Protein AF-A0A517KH25-F1 (afdb_monomer)

Solvent-accessible surface area (backbone atoms only — not comparable to full-atom values): 4254 Å² total; per-residue (Å²): 134,89,77,64,58,40,40,30,66,56,46,7,63,57,67,72,46,54,50,68,57,25,45,48,51,36,52,54,54,32,49,52,36,42,76,73,72,44,89,58,55,90,74,35,38,47,43,69,57,49,41,71,76,39,74,92,46,74,71,46,71,68,56,55,50,55,57,53,53,66,72,78,107

pLDDT: mean 92.58, std 8.63, range [57.5, 98.44]

Structure (mmCIF, N/CA/C/O backbone):
data_AF-A0A517KH25-F1
#
_entry.id   AF-A0A517KH25-F1
#
loop_
_atom_site.group_PDB
_atom_site.id
_atom_site.type_symbol
_atom_site.label_atom_id
_atom_site.label_alt_id
_atom_site.label_comp_id
_atom_site.label_asym_id
_atom_site.label_entity_id
_atom_site.label_seq_id
_atom_site.pdbx_PDB_ins_code
_atom_site.Cartn_x
_atom_site.Cartn_y
_atom_site.Cartn_z
_atom_site.occupancy
_atom_site.B_iso_or_equiv
_atom_site.auth_seq_id
_atom_site.auth_comp_id
_atom_site.auth_asym_id
_atom_site.auth_atom_id
_atom_site.pdbx_PDB_model_num
ATOM 1 N N . MET A 1 1 ? 17.117 -6.644 -0.399 1.00 67.94 1 MET A N 1
ATOM 2 C CA . MET A 1 1 ? 16.006 -7.616 -0.513 1.00 67.94 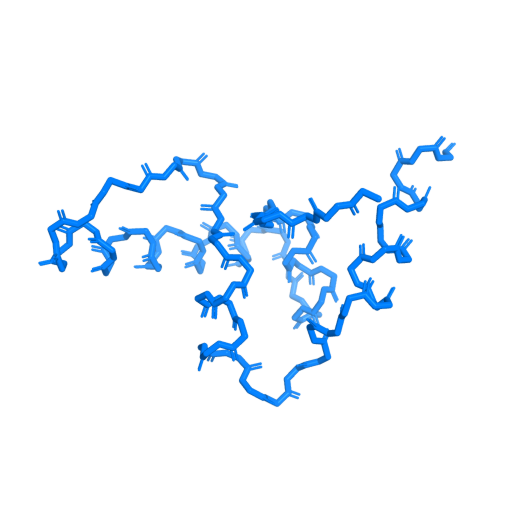1 MET A CA 1
ATOM 3 C C . MET A 1 1 ? 14.850 -6.894 -1.179 1.00 67.94 1 MET A C 1
ATOM 5 O O . MET A 1 1 ? 14.551 -5.792 -0.748 1.00 67.94 1 MET A O 1
ATOM 9 N N . ILE A 1 2 ? 14.259 -7.448 -2.237 1.00 79.12 2 ILE A N 1
ATOM 10 C CA . ILE A 1 2 ? 13.125 -6.809 -2.922 1.00 79.12 2 ILE A CA 1
ATOM 11 C C . ILE A 1 2 ? 11.846 -7.179 -2.167 1.00 79.12 2 ILE A C 1
ATOM 13 O O . ILE A 1 2 ? 11.594 -8.362 -1.927 1.00 79.12 2 ILE A O 1
ATOM 17 N N . LYS A 1 3 ? 11.048 -6.183 -1.771 1.00 86.75 3 LYS A N 1
ATOM 18 C CA . LYS A 1 3 ? 9.747 -6.411 -1.136 1.00 86.75 3 LYS A CA 1
ATOM 19 C C . LYS A 1 3 ? 8.663 -6.443 -2.207 1.00 86.75 3 LYS A C 1
ATOM 21 O O . LYS A 1 3 ? 8.416 -5.445 -2.866 1.00 86.75 3 LYS A O 1
ATOM 26 N N . ASN A 1 4 ? 8.002 -7.588 -2.360 1.00 93.06 4 ASN A N 1
ATOM 27 C CA . ASN A 1 4 ? 6.977 -7.781 -3.394 1.00 93.06 4 ASN A CA 1
ATOM 28 C C . ASN A 1 4 ? 5.553 -7.462 -2.918 1.00 93.06 4 ASN A C 1
ATOM 30 O O . ASN A 1 4 ? 4.652 -7.293 -3.735 1.00 93.06 4 ASN A O 1
ATOM 34 N N . SER A 1 5 ? 5.325 -7.379 -1.606 1.00 95.06 5 SER A N 1
ATOM 35 C CA . SER A 1 5 ? 3.994 -7.149 -1.038 1.00 95.06 5 SER A CA 1
ATOM 36 C C . SER A 1 5 ? 4.038 -6.291 0.220 1.00 95.06 5 SER A C 1
ATOM 38 O O . SER A 1 5 ? 4.960 -6.446 1.023 1.00 95.06 5 SER A O 1
ATOM 40 N N . LEU A 1 6 ? 3.001 -5.480 0.422 1.00 95.38 6 LEU A N 1
ATOM 41 C CA . LEU A 1 6 ? 2.811 -4.632 1.595 1.00 95.38 6 LEU A CA 1
ATOM 42 C C . LEU A 1 6 ? 1.750 -5.203 2.534 1.00 95.38 6 LEU A C 1
ATOM 44 O O . LEU A 1 6 ? 0.718 -5.697 2.083 1.00 95.38 6 LEU A O 1
ATOM 48 N N . GLN A 1 7 ? 1.982 -5.094 3.837 1.00 96.06 7 GLN A N 1
ATOM 49 C CA . GLN A 1 7 ? 1.007 -5.364 4.893 1.00 96.06 7 GLN A CA 1
ATOM 50 C C . GLN A 1 7 ? 0.247 -4.091 5.289 1.00 96.06 7 GLN A C 1
ATOM 52 O O . GLN A 1 7 ? 0.679 -2.972 5.018 1.00 96.06 7 GLN A O 1
ATOM 57 N N . ALA A 1 8 ? -0.855 -4.250 6.030 1.00 96.44 8 ALA A N 1
ATOM 58 C CA . ALA A 1 8 ? -1.689 -3.128 6.476 1.00 96.44 8 ALA A CA 1
ATOM 59 C C . ALA A 1 8 ? -0.921 -2.046 7.254 1.00 96.44 8 ALA A C 1
ATOM 61 O O . ALA A 1 8 ? -1.264 -0.876 7.152 1.00 96.44 8 ALA A O 1
ATOM 62 N N . LYS A 1 9 ? 0.106 -2.415 8.028 1.00 94.19 9 LYS A N 1
ATOM 63 C CA . LYS A 1 9 ? 0.921 -1.442 8.773 1.00 94.19 9 LYS A CA 1
ATOM 64 C C . LYS A 1 9 ? 1.784 -0.570 7.853 1.00 94.19 9 LYS A C 1
ATOM 66 O O . LYS A 1 9 ? 1.828 0.634 8.040 1.00 94.19 9 LYS A O 1
ATOM 71 N N . GLU A 1 10 ? 2.400 -1.165 6.836 1.00 94.50 10 GLU A N 1
ATOM 72 C CA . GLU A 1 10 ? 3.276 -0.460 5.891 1.00 94.50 10 GLU A CA 1
ATOM 73 C C . GLU A 1 10 ? 2.447 0.446 4.993 1.00 94.50 10 GLU A C 1
ATOM 75 O O . GLU A 1 10 ? 2.749 1.622 4.827 1.00 94.50 10 GLU A O 1
ATOM 80 N N . LEU A 1 11 ? 1.339 -0.094 4.479 1.00 95.38 11 LEU A N 1
ATOM 81 C CA . LEU A 1 11 ? 0.411 0.669 3.663 1.00 95.38 11 LEU A CA 1
ATOM 82 C C . LEU A 1 11 ? -0.210 1.828 4.457 1.00 95.38 11 LEU A C 1
ATOM 84 O O . LEU A 1 11 ? -0.421 2.897 3.900 1.00 95.38 11 LEU A O 1
ATOM 88 N N . ALA A 1 12 ? -0.462 1.649 5.758 1.00 95.75 12 ALA A N 1
ATOM 89 C CA . ALA A 1 12 ? -0.951 2.719 6.624 1.00 95.75 12 ALA A CA 1
ATOM 90 C C . ALA A 1 12 ? 0.039 3.884 6.739 1.00 95.75 12 ALA A C 1
ATOM 92 O O . ALA A 1 12 ? -0.380 5.032 6.622 1.00 95.75 12 ALA A O 1
ATOM 93 N N . VAL A 1 13 ? 1.335 3.601 6.917 1.00 93.50 13 VAL A N 1
ATOM 94 C CA . VAL A 1 13 ? 2.365 4.651 6.986 1.00 93.50 13 VAL A CA 1
ATOM 95 C C . VAL A 1 13 ? 2.534 5.342 5.636 1.00 93.50 13 VAL A C 1
ATOM 97 O O . VAL A 1 13 ? 2.539 6.568 5.572 1.00 93.50 13 VAL A O 1
ATOM 100 N N . ILE A 1 14 ? 2.624 4.569 4.551 1.00 93.06 14 ILE A N 1
ATOM 101 C CA . ILE A 1 14 ? 2.813 5.102 3.196 1.00 93.06 14 ILE A CA 1
ATOM 102 C C . ILE A 1 14 ? 1.637 5.995 2.783 1.00 93.06 14 ILE A C 1
ATOM 104 O O . ILE A 1 14 ? 1.842 7.088 2.263 1.00 93.06 14 ILE A O 1
ATOM 108 N N . LEU A 1 15 ? 0.404 5.558 3.049 1.00 95.38 15 LEU A N 1
ATOM 109 C CA . LEU A 1 15 ? -0.802 6.316 2.709 1.00 95.38 15 LEU A CA 1
ATOM 110 C C . LEU A 1 15 ? -1.198 7.347 3.776 1.00 95.38 15 LEU A C 1
ATOM 112 O O . LEU A 1 15 ? -2.177 8.060 3.588 1.00 95.38 15 LEU A O 1
ATOM 116 N N . SER A 1 16 ? -0.472 7.426 4.896 1.00 95.25 16 SER A N 1
ATOM 117 C CA . SER A 1 16 ? -0.801 8.300 6.033 1.00 95.25 16 SER A CA 1
ATOM 118 C C . SER A 1 16 ? -2.242 8.124 6.543 1.00 95.25 16 SER A C 1
ATOM 120 O O . SER A 1 16 ? -2.959 9.087 6.811 1.00 95.25 16 SER A O 1
ATOM 122 N N . VAL A 1 17 ? -2.681 6.870 6.689 1.00 97.19 17 VAL A N 1
ATOM 123 C CA . VAL A 1 17 ? -4.021 6.502 7.181 1.00 97.19 17 VAL A CA 1
ATOM 124 C C . VAL A 1 17 ? -3.942 5.583 8.397 1.00 97.19 17 VAL A C 1
ATOM 126 O O . VAL A 1 17 ? -2.898 5.029 8.728 1.00 97.19 17 VAL A O 1
ATOM 129 N N . SER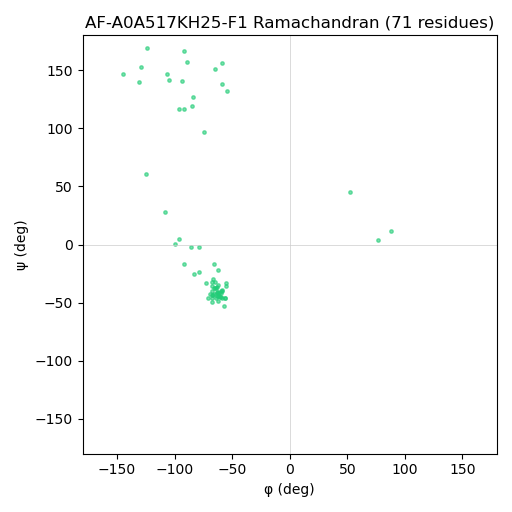 A 1 18 ? -5.075 5.357 9.065 1.00 98.12 18 SER A N 1
ATOM 130 C CA . SER A 1 18 ? -5.131 4.368 10.143 1.00 98.12 18 SER A CA 1
ATOM 131 C C . SER A 1 18 ? -4.885 2.944 9.624 1.00 98.12 18 SER A C 1
ATOM 133 O O . SER A 1 18 ? -5.279 2.583 8.511 1.00 98.12 18 SER A O 1
ATOM 135 N N . LYS A 1 19 ? -4.323 2.073 10.475 1.00 97.25 19 LYS A N 1
ATOM 136 C CA . LYS A 1 19 ? -4.141 0.639 10.170 1.00 97.25 19 LYS A CA 1
ATOM 137 C C . LYS A 1 19 ? -5.453 -0.050 9.776 1.00 97.25 19 LYS A C 1
ATOM 139 O O . LYS A 1 19 ? -5.454 -0.921 8.909 1.00 97.25 19 LYS A O 1
ATOM 144 N N . SER A 1 20 ? -6.570 0.353 10.389 1.00 97.94 20 SER A N 1
ATOM 145 C CA . SER A 1 20 ? -7.902 -0.160 10.040 1.00 97.94 20 SER A CA 1
ATOM 146 C C . SER A 1 20 ? -8.284 0.213 8.605 1.00 97.94 20 SER A C 1
ATOM 148 O O . SER A 1 20 ? -8.689 -0.660 7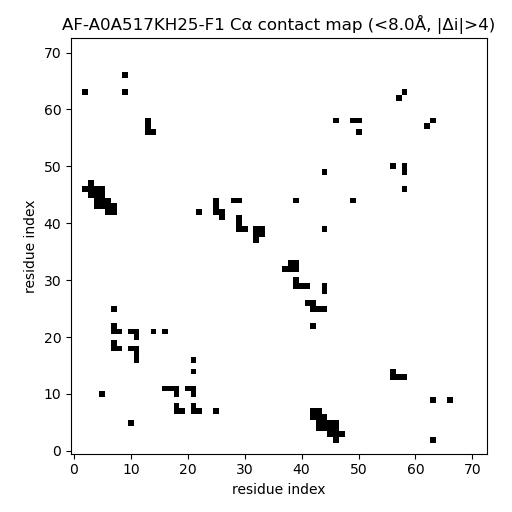.833 1.00 97.94 20 SER A O 1
ATOM 150 N N . LYS A 1 21 ? -8.068 1.477 8.211 1.00 98.38 21 LYS A N 1
ATOM 151 C CA . LYS A 1 21 ? -8.348 1.948 6.851 1.00 98.38 21 LYS A CA 1
ATOM 152 C C . LYS A 1 21 ? -7.443 1.276 5.818 1.00 98.38 21 LYS A C 1
ATOM 154 O O . LYS A 1 21 ? -7.944 0.805 4.803 1.00 98.38 21 LYS A O 1
ATOM 159 N N . ALA A 1 22 ? -6.151 1.124 6.103 1.00 98.19 22 ALA A N 1
ATOM 160 C CA . ALA A 1 22 ? -5.246 0.357 5.243 1.00 98.19 22 ALA A CA 1
ATOM 161 C C . ALA A 1 22 ? -5.692 -1.110 5.091 1.00 98.19 22 ALA A C 1
ATOM 163 O O . ALA A 1 22 ? -5.671 -1.662 3.994 1.00 98.19 22 ALA A O 1
ATOM 164 N N . GLY A 1 23 ? -6.171 -1.739 6.169 1.00 98.19 23 GLY A N 1
ATOM 165 C CA . GLY A 1 23 ? -6.743 -3.086 6.115 1.00 98.19 23 GLY A CA 1
ATOM 166 C C . GLY A 1 23 ? -8.056 -3.179 5.324 1.00 98.19 23 GLY A C 1
ATOM 167 O O . GLY A 1 23 ? -8.348 -4.229 4.755 1.00 98.19 23 GLY A O 1
ATOM 168 N N . GLN A 1 24 ? -8.872 -2.120 5.281 1.00 98.44 24 GLN A N 1
ATOM 169 C CA . GLN A 1 24 ? -10.027 -2.036 4.373 1.00 98.44 24 GLN A CA 1
ATOM 170 C C . GLN A 1 24 ? -9.570 -1.957 2.913 1.00 98.44 24 GLN A C 1
ATOM 172 O O . GLN A 1 24 ? -9.994 -2.788 2.118 1.00 98.44 24 GLN A O 1
ATOM 177 N N . ILE A 1 25 ? -8.625 -1.067 2.605 1.00 98.31 25 ILE A N 1
ATOM 178 C CA . ILE A 1 25 ? -8.057 -0.905 1.257 1.00 98.31 25 ILE A CA 1
ATOM 179 C C . ILE A 1 25 ? -7.470 -2.225 0.737 1.00 98.31 25 ILE A C 1
ATOM 181 O O . ILE A 1 25 ? -7.762 -2.630 -0.381 1.00 98.31 25 ILE A O 1
ATOM 185 N N . ILE A 1 26 ? -6.687 -2.946 1.550 1.00 98.25 26 ILE A N 1
ATOM 186 C CA . ILE A 1 26 ? -6.127 -4.249 1.143 1.00 98.25 26 ILE A CA 1
ATOM 187 C C . ILE A 1 26 ? -7.234 -5.248 0.791 1.00 98.25 26 ILE A C 1
ATOM 189 O O . ILE A 1 26 ? -7.086 -6.009 -0.157 1.00 98.25 26 ILE A O 1
ATOM 193 N N . ARG A 1 27 ? -8.346 -5.261 1.536 1.00 98.25 27 ARG A N 1
ATOM 194 C CA . ARG A 1 27 ? -9.477 -6.153 1.239 1.00 98.25 27 ARG A CA 1
ATOM 195 C C . ARG A 1 27 ? -10.168 -5.782 -0.069 1.00 98.25 27 ARG A C 1
ATOM 197 O O . ARG A 1 27 ? -10.517 -6.682 -0.819 1.00 98.25 27 ARG A O 1
ATOM 204 N N . GLU A 1 28 ? -10.336 -4.491 -0.335 1.00 98.12 28 GLU A N 1
ATOM 205 C CA . GLU A 1 28 ? -10.904 -3.995 -1.594 1.00 98.12 28 GLU A CA 1
ATOM 206 C C . GLU A 1 28 ? -10.021 -4.391 -2.786 1.00 98.12 28 GLU A C 1
ATOM 208 O O . GLU A 1 28 ? -10.510 -5.001 -3.730 1.00 98.12 28 GLU A O 1
ATOM 213 N N . LEU A 1 29 ? -8.708 -4.157 -2.701 1.00 97.94 29 LEU A N 1
ATOM 214 C CA . LEU A 1 29 ? -7.764 -4.509 -3.769 1.00 97.94 29 LEU A CA 1
ATOM 215 C C . LEU A 1 29 ? -7.613 -6.021 -3.967 1.00 97.94 29 LEU A C 1
ATOM 217 O O . LEU A 1 29 ? -7.458 -6.484 -5.092 1.00 97.94 29 LEU A O 1
ATOM 221 N N . ASN A 1 30 ? -7.670 -6.801 -2.889 1.00 97.75 30 ASN A N 1
ATOM 222 C CA . ASN A 1 30 ? -7.665 -8.257 -2.991 1.00 97.75 30 ASN A CA 1
ATOM 223 C C . ASN A 1 30 ? -8.930 -8.782 -3.671 1.00 97.75 30 ASN A C 1
ATOM 225 O O . ASN A 1 30 ? -8.830 -9.706 -4.468 1.00 97.75 30 ASN A O 1
ATOM 229 N N . LYS A 1 31 ? -10.089 -8.170 -3.404 1.00 97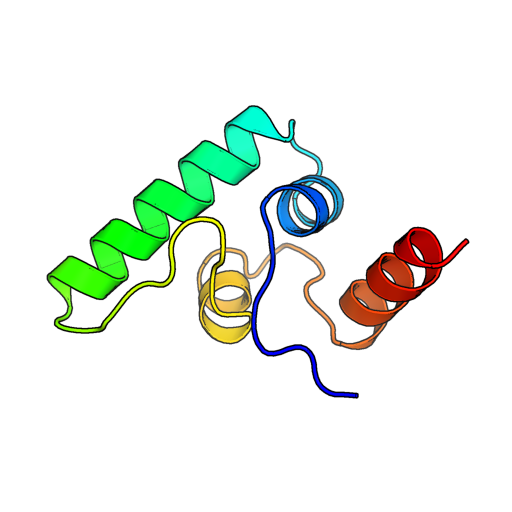.88 31 LYS A N 1
ATOM 230 C CA . LYS A 1 31 ? -11.327 -8.514 -4.101 1.00 97.88 31 LYS A CA 1
ATOM 231 C C . LYS A 1 31 ? -11.225 -8.212 -5.597 1.00 97.88 31 LYS A C 1
ATOM 233 O O . LYS A 1 31 ? -11.589 -9.056 -6.397 1.00 97.88 31 LYS A O 1
ATOM 238 N N . GLU A 1 32 ? -10.675 -7.057 -5.978 1.00 96.75 32 GLU A N 1
ATOM 239 C CA . GLU A 1 32 ? -10.442 -6.749 -7.397 1.00 96.75 32 GLU A CA 1
ATOM 240 C C . GLU A 1 32 ? -9.515 -7.775 -8.069 1.00 96.75 32 GLU A C 1
ATOM 242 O O . GLU A 1 32 ? -9.784 -8.204 -9.185 1.00 96.75 32 GLU A O 1
ATOM 247 N N . LEU A 1 33 ? -8.445 -8.205 -7.387 1.00 96.88 33 LEU A N 1
ATOM 248 C CA . LEU A 1 33 ? -7.561 -9.261 -7.892 1.00 96.88 33 LEU A CA 1
ATOM 249 C C . LEU A 1 33 ? -8.308 -10.582 -8.102 1.00 96.88 33 LEU A C 1
ATOM 251 O O . LEU A 1 33 ? -8.122 -11.223 -9.132 1.00 96.88 33 LEU A O 1
ATOM 255 N N . GLU A 1 34 ? -9.138 -10.980 -7.138 1.00 97.56 34 GLU A N 1
ATOM 256 C CA . GLU A 1 34 ? -9.972 -12.183 -7.230 1.00 97.56 34 GLU A CA 1
ATOM 257 C C . GLU A 1 34 ? -10.985 -12.078 -8.381 1.00 97.56 34 GLU A C 1
ATOM 259 O O . GLU A 1 34 ? -11.132 -13.028 -9.150 1.00 97.56 34 GLU A O 1
ATOM 264 N N . ASP A 1 35 ? -11.615 -10.912 -8.554 1.00 98.00 35 ASP A N 1
ATOM 265 C CA . ASP A 1 35 ? -12.557 -10.625 -9.644 1.00 98.00 35 ASP A CA 1
ATOM 266 C C . ASP A 1 35 ? -11.862 -10.660 -11.026 1.00 98.00 35 ASP A C 1
ATOM 268 O O . ASP A 1 35 ? -12.459 -11.080 -12.018 1.00 98.00 35 ASP A O 1
ATOM 272 N N . GLU A 1 36 ? -10.581 -10.279 -11.099 1.00 97.19 36 GLU A N 1
ATOM 273 C CA . GLU A 1 36 ? -9.726 -10.402 -12.292 1.00 97.19 36 GLU A CA 1
ATOM 274 C C . GLU A 1 36 ? -9.185 -11.837 -12.515 1.00 97.19 36 GLU A C 1
ATOM 276 O O . GLU A 1 36 ? -8.510 -12.099 -13.514 1.00 97.19 36 GLU A O 1
ATOM 281 N N . GLY A 1 37 ? -9.485 -12.784 -11.616 1.00 98.06 37 GLY A N 1
ATOM 282 C CA . GLY A 1 37 ? -9.075 -14.190 -11.711 1.00 98.06 37 GLY A CA 1
ATOM 283 C C . GLY A 1 37 ? -7.708 -14.512 -11.093 1.00 98.06 37 GLY A C 1
ATOM 284 O O . GLY A 1 37 ? -7.185 -15.611 -11.296 1.00 98.06 37 GLY A O 1
ATOM 285 N N . TYR A 1 38 ? -7.117 -13.588 -10.333 1.00 97.69 38 TYR A N 1
ATOM 286 C CA . TYR A 1 38 ? -5.869 -13.806 -9.599 1.00 97.69 38 TYR A CA 1
ATOM 287 C C . TYR A 1 38 ? -6.112 -14.354 -8.189 1.00 97.69 38 TYR A C 1
ATOM 289 O O . TYR A 1 38 ? -7.151 -14.148 -7.569 1.00 97.69 38 TYR A O 1
ATOM 297 N N . ILE A 1 39 ? -5.093 -15.010 -7.629 1.00 96.81 39 ILE A N 1
ATOM 298 C CA . ILE A 1 39 ? -5.094 -15.420 -6.222 1.00 96.81 39 ILE A CA 1
ATOM 299 C C . ILE A 1 39 ? -4.607 -14.252 -5.363 1.00 96.81 39 ILE A C 1
ATOM 301 O O . ILE A 1 39 ? -3.456 -13.822 -5.482 1.00 96.81 39 ILE A O 1
ATOM 305 N N . ALA A 1 40 ? -5.453 -13.781 -4.449 1.00 96.50 40 ALA A N 1
ATOM 306 C CA . ALA A 1 40 ? -5.084 -12.755 -3.485 1.00 96.50 40 ALA A CA 1
ATOM 307 C C . ALA A 1 40 ? -4.587 -13.353 -2.156 1.00 96.50 40 ALA A C 1
ATOM 309 O O . ALA A 1 40 ? -5.124 -14.328 -1.628 1.00 96.50 40 ALA A O 1
ATOM 310 N N . ILE A 1 41 ? -3.557 -12.737 -1.565 1.00 96.00 41 ILE A N 1
ATOM 311 C CA . ILE A 1 41 ? -3.033 -13.134 -0.250 1.00 96.00 41 ILE A CA 1
ATOM 312 C C . ILE A 1 41 ? -3.665 -12.247 0.820 1.00 96.00 41 ILE A C 1
ATOM 314 O O . ILE A 1 41 ? -3.431 -11.039 0.871 1.00 96.00 41 ILE A O 1
ATOM 318 N N . ARG A 1 42 ? -4.431 -12.845 1.736 1.00 93.31 42 ARG A N 1
ATOM 319 C CA . ARG A 1 42 ? -5.093 -12.099 2.814 1.00 93.31 42 ARG A CA 1
ATOM 320 C C . ARG A 1 42 ? -4.099 -11.259 3.626 1.00 93.31 42 ARG A C 1
ATOM 322 O O . ARG A 1 42 ? -3.069 -11.748 4.087 1.00 93.31 42 ARG A O 1
ATOM 329 N N . GLY A 1 43 ? -4.458 -9.992 3.846 1.00 94.62 43 GLY A N 1
ATOM 330 C CA . GLY A 1 43 ? -3.684 -9.055 4.668 1.00 94.62 43 GLY A CA 1
ATOM 331 C C . GLY A 1 43 ? -2.433 -8.495 3.989 1.00 94.62 43 GLY A C 1
ATOM 332 O O . GLY A 1 43 ? -1.699 -7.740 4.628 1.00 94.62 43 GLY A O 1
ATOM 333 N N . ARG A 1 44 ? -2.206 -8.838 2.716 1.00 96.56 44 ARG A N 1
ATOM 334 C CA . ARG A 1 44 ? -1.122 -8.316 1.889 1.00 96.56 44 ARG A CA 1
ATOM 335 C C . ARG A 1 44 ? -1.662 -7.803 0.560 1.00 96.56 44 ARG A C 1
ATOM 337 O O . ARG A 1 44 ? -2.665 -8.311 0.080 1.00 96.56 44 ARG A O 1
ATOM 344 N N . VAL A 1 45 ? -0.963 -6.843 -0.034 1.00 97.00 45 VAL A N 1
ATOM 345 C CA . VAL A 1 45 ? -1.217 -6.359 -1.397 1.00 97.00 45 VAL A CA 1
ATOM 346 C C . VAL A 1 45 ? 0.099 -6.314 -2.180 1.00 97.00 45 VAL A C 1
ATOM 348 O O . VAL A 1 45 ? 1.115 -5.925 -1.598 1.00 97.00 45 VAL A O 1
ATOM 351 N N . PRO A 1 46 ? 0.142 -6.703 -3.467 1.00 97.00 46 PRO A N 1
ATOM 352 C CA . PRO A 1 46 ? 1.343 -6.550 -4.286 1.00 97.00 46 PRO A CA 1
ATOM 353 C C . PRO A 1 46 ? 1.795 -5.085 -4.373 1.00 97.00 46 PRO A C 1
ATOM 355 O O . PRO A 1 46 ? 0.970 -4.191 -4.571 1.00 97.00 46 PRO A O 1
ATOM 358 N N . VAL A 1 47 ? 3.104 -4.828 -4.271 1.00 95.75 47 VAL A N 1
ATOM 359 C CA . VAL A 1 47 ? 3.667 -3.461 -4.350 1.00 95.75 47 VAL A CA 1
ATOM 360 C C . VAL A 1 47 ? 3.323 -2.803 -5.685 1.00 95.75 47 VAL A C 1
ATOM 362 O O . VAL A 1 47 ? 2.963 -1.630 -5.728 1.00 95.75 47 VAL A O 1
ATOM 365 N N . GLN A 1 48 ? 3.368 -3.567 -6.776 1.00 94.88 48 GLN A N 1
ATOM 366 C CA . GLN A 1 48 ? 3.047 -3.087 -8.119 1.00 94.88 48 GLN A CA 1
ATOM 367 C C . GLN A 1 48 ? 1.583 -2.642 -8.222 1.00 94.88 48 GLN A C 1
ATOM 369 O O . GLN A 1 48 ? 1.296 -1.597 -8.805 1.00 94.88 48 GLN A O 1
ATOM 374 N N . LEU A 1 49 ? 0.661 -3.393 -7.610 1.00 96.44 49 LEU A N 1
ATOM 375 C CA . LEU A 1 49 ? -0.748 -3.012 -7.563 1.00 96.44 49 LEU A CA 1
ATOM 376 C C . LEU A 1 49 ? -0.948 -1.751 -6.715 1.00 96.44 49 LEU A C 1
ATOM 378 O O . LEU A 1 49 ? -1.654 -0.839 -7.139 1.00 96.44 49 LEU A O 1
ATOM 382 N N . ALA A 1 50 ? -0.285 -1.663 -5.558 1.00 96.44 50 ALA A N 1
ATOM 383 C CA . ALA A 1 50 ? -0.341 -0.475 -4.711 1.00 96.44 50 ALA A CA 1
ATOM 384 C C . ALA A 1 50 ? 0.178 0.778 -5.445 1.00 96.44 50 ALA A C 1
ATOM 386 O O . ALA A 1 50 ? -0.508 1.795 -5.450 1.00 96.44 50 ALA A O 1
ATOM 387 N N . ARG A 1 51 ? 1.316 0.691 -6.152 1.00 96.06 51 ARG A N 1
ATOM 388 C CA . ARG A 1 51 ? 1.846 1.770 -7.015 1.00 96.06 51 ARG A CA 1
ATOM 389 C C . ARG A 1 51 ? 0.839 2.213 -8.074 1.00 96.06 51 ARG A C 1
ATOM 391 O O . ARG A 1 51 ? 0.612 3.405 -8.246 1.00 96.06 51 ARG A O 1
ATOM 398 N N . LYS A 1 52 ? 0.201 1.252 -8.751 1.00 97.00 52 LYS A N 1
ATOM 399 C CA . LYS A 1 52 ? -0.822 1.522 -9.774 1.00 97.00 52 LYS A CA 1
ATOM 400 C C . LYS A 1 52 ? -2.042 2.244 -9.193 1.00 97.00 52 LYS A C 1
ATOM 402 O O . LYS A 1 52 ? -2.589 3.131 -9.838 1.00 97.00 52 LYS A O 1
ATOM 407 N N . LYS A 1 53 ? -2.488 1.849 -7.998 1.00 97.50 53 LYS A N 1
AT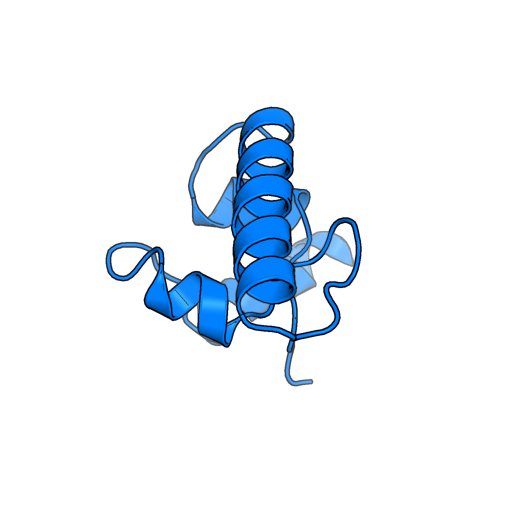OM 408 C CA . LYS A 1 53 ? -3.704 2.378 -7.357 1.00 97.50 53 LYS A CA 1
ATOM 409 C C . LYS A 1 53 ? -3.476 3.694 -6.615 1.00 97.50 53 LYS A C 1
ATOM 411 O O . LYS A 1 53 ? -4.410 4.479 -6.488 1.00 97.50 53 LYS A O 1
ATOM 416 N N . PHE A 1 54 ? -2.247 3.957 -6.176 1.00 96.94 54 PHE A N 1
ATOM 417 C CA . PHE A 1 54 ? -1.871 5.150 -5.418 1.00 96.94 54 PHE A CA 1
ATOM 418 C C . PHE A 1 54 ? -0.710 5.910 -6.083 1.00 96.94 54 PHE A C 1
ATOM 420 O O . PHE A 1 54 ? 0.329 6.100 -5.455 1.00 96.94 54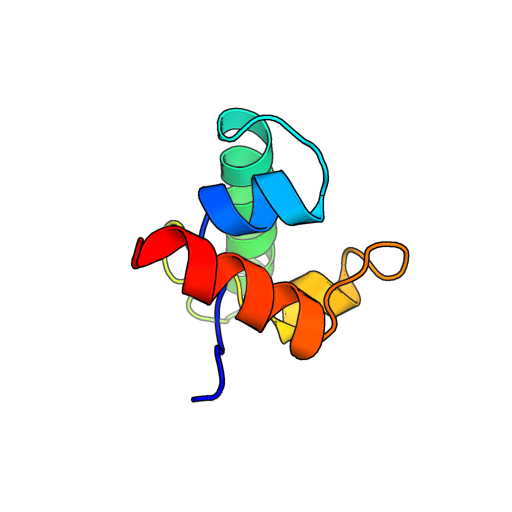 PHE A O 1
ATOM 427 N N . PRO A 1 55 ? -0.872 6.399 -7.328 1.00 96.06 55 PRO A N 1
ATOM 428 C CA . PRO A 1 55 ? 0.223 7.002 -8.097 1.00 96.06 55 PRO A CA 1
ATOM 429 C C . PRO A 1 55 ? 0.765 8.313 -7.503 1.00 96.06 55 PRO A C 1
ATOM 431 O O . 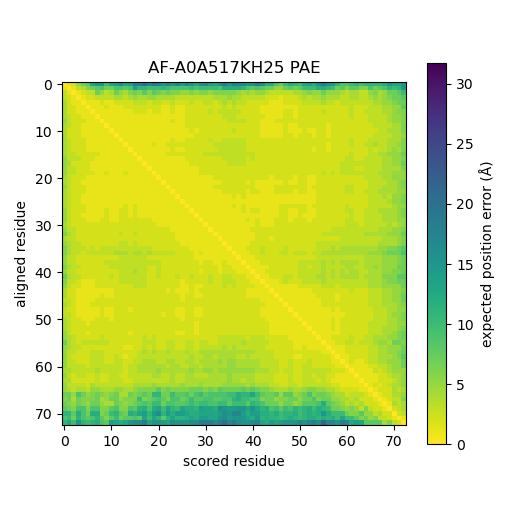PRO A 1 55 ? 1.856 8.741 -7.860 1.00 96.06 55 PRO A O 1
ATOM 434 N N . TYR A 1 56 ? 0.014 8.954 -6.605 1.00 96.00 56 TYR A N 1
ATOM 435 C CA . TYR A 1 56 ? 0.401 10.204 -5.938 1.00 96.00 56 TYR A CA 1
ATOM 436 C C . TYR A 1 56 ? 1.034 9.998 -4.556 1.00 96.00 56 TYR A C 1
ATOM 438 O O . TYR A 1 56 ? 1.293 10.972 -3.855 1.00 96.00 56 TYR A O 1
ATOM 446 N N . HIS A 1 57 ? 1.249 8.748 -4.145 1.00 95.38 57 HIS A N 1
ATOM 447 C CA . HIS A 1 57 ? 1.937 8.4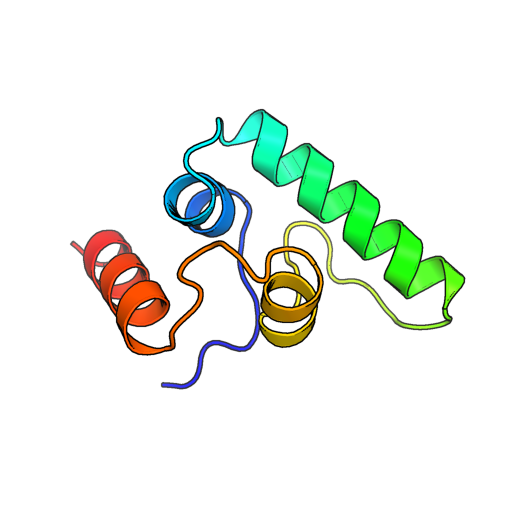25 -2.900 1.00 95.38 57 HIS A CA 1
ATOM 448 C C . HIS A 1 57 ? 3.337 7.906 -3.207 1.00 95.38 57 HIS A C 1
ATOM 450 O O . HIS A 1 57 ? 3.554 7.219 -4.207 1.00 95.38 57 HIS A O 1
ATOM 456 N N . ASP A 1 58 ? 4.284 8.207 -2.322 1.00 93.75 58 ASP A N 1
ATOM 457 C CA . ASP A 1 58 ? 5.643 7.698 -2.446 1.00 93.75 58 ASP A CA 1
ATOM 458 C C . ASP A 1 58 ? 5.690 6.211 -2.065 1.00 93.75 58 ASP A C 1
ATOM 460 O O . ASP A 1 58 ? 5.733 5.827 -0.897 1.00 93.75 58 ASP A O 1
ATOM 464 N N . LEU A 1 59 ? 5.633 5.370 -3.094 1.00 92.88 59 LEU A N 1
ATOM 465 C CA . LEU A 1 59 ? 5.807 3.921 -3.022 1.00 92.88 59 LEU A CA 1
ATOM 466 C C . LEU A 1 59 ? 7.146 3.506 -3.650 1.00 92.88 59 LEU A C 1
ATOM 468 O O . LEU A 1 59 ? 7.244 2.404 -4.202 1.00 92.88 59 LEU A O 1
ATOM 472 N N . SER A 1 60 ? 8.151 4.388 -3.622 1.00 91.19 60 SER A N 1
ATOM 473 C CA . SER A 1 60 ? 9.513 4.089 -4.075 1.00 91.19 60 SER A CA 1
ATOM 474 C C . SER A 1 60 ? 10.126 2.925 -3.292 1.00 91.19 60 SER A C 1
ATOM 476 O O . SER A 1 60 ? 9.692 2.587 -2.184 1.00 91.19 60 SER A O 1
ATOM 478 N N . ASP A 1 61 ? 11.111 2.259 -3.893 1.00 90.56 61 ASP A N 1
ATOM 479 C CA . ASP A 1 61 ? 11.812 1.168 -3.213 1.00 90.56 61 ASP A CA 1
ATOM 480 C C . ASP A 1 61 ? 12.538 1.704 -1.971 1.00 90.56 61 ASP A C 1
ATOM 482 O O . ASP A 1 61 ? 12.518 1.059 -0.924 1.00 90.56 61 ASP A O 1
ATOM 486 N N . GLU A 1 62 ? 13.080 2.920 -2.045 1.00 90.25 62 GLU A N 1
ATOM 487 C CA . GLU A 1 62 ? 13.711 3.633 -0.936 1.00 90.25 62 GLU A CA 1
ATOM 488 C C . GLU A 1 62 ? 12.742 3.786 0.240 1.00 90.25 62 GLU A C 1
ATOM 490 O O . GLU A 1 62 ? 13.042 3.330 1.348 1.00 90.25 62 GLU A O 1
ATOM 495 N N . ARG A 1 63 ? 11.539 4.324 -0.012 1.00 90.19 63 ARG A N 1
ATOM 496 C CA . ARG A 1 63 ? 10.517 4.524 1.022 1.00 90.19 63 ARG A CA 1
ATOM 497 C C . ARG A 1 63 ? 10.067 3.213 1.659 1.00 90.19 63 ARG A C 1
ATOM 499 O O . ARG A 1 63 ? 9.914 3.124 2.876 1.00 90.19 63 ARG A O 1
ATOM 506 N N . ILE A 1 64 ? 9.874 2.169 0.856 1.00 90.50 64 ILE A N 1
ATOM 507 C CA . ILE A 1 64 ? 9.485 0.845 1.361 1.00 90.50 64 ILE A CA 1
ATO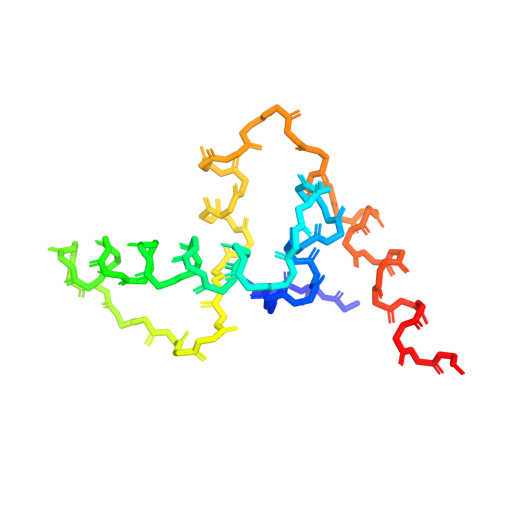M 508 C C . ILE A 1 64 ? 10.599 0.235 2.230 1.00 90.50 64 ILE A C 1
ATOM 510 O O . ILE A 1 64 ? 10.316 -0.420 3.237 1.00 90.50 64 ILE A O 1
ATOM 514 N N . MET A 1 65 ? 11.864 0.446 1.860 1.00 87.88 65 MET A N 1
ATOM 515 C CA . MET A 1 65 ? 13.019 -0.055 2.607 1.00 87.88 65 MET A CA 1
ATOM 516 C C . MET A 1 65 ? 13.251 0.704 3.920 1.00 87.88 65 MET A C 1
ATOM 518 O O . MET A 1 65 ? 13.671 0.086 4.898 1.00 87.88 65 MET A O 1
ATOM 522 N N . GLU A 1 66 ? 12.960 2.005 3.979 1.00 86.12 66 GLU A N 1
ATOM 523 C CA . GLU A 1 66 ? 12.960 2.770 5.235 1.00 86.12 66 GLU A CA 1
ATOM 524 C C . GLU A 1 66 ? 11.975 2.183 6.251 1.00 86.12 66 GLU A C 1
ATOM 526 O O . GLU A 1 66 ? 12.332 1.961 7.408 1.00 86.12 66 GLU A O 1
ATOM 531 N N . GLU A 1 67 ? 10.759 1.860 5.808 1.00 80.25 67 GLU A N 1
ATOM 532 C CA . GLU A 1 67 ? 9.737 1.267 6.676 1.00 80.25 67 GLU A CA 1
ATOM 533 C C . GLU A 1 67 ? 10.102 -0.155 7.129 1.00 80.25 67 GLU A C 1
ATOM 535 O O . GLU A 1 67 ? 9.815 -0.538 8.260 1.00 80.25 67 GLU A O 1
ATOM 540 N N . LEU A 1 68 ? 10.805 -0.927 6.292 1.00 76.25 68 LEU A N 1
ATOM 541 C CA . LEU A 1 68 ? 11.359 -2.226 6.689 1.00 76.25 68 LEU A CA 1
ATOM 542 C C . LEU A 1 68 ? 12.418 -2.113 7.791 1.00 76.25 68 LEU A C 1
ATOM 544 O O . LEU A 1 68 ? 12.496 -2.990 8.648 1.00 76.25 68 LEU A O 1
ATOM 548 N N . LYS A 1 69 ? 13.262 -1.076 7.761 1.00 79.56 69 LYS A N 1
ATOM 549 C CA . LYS A 1 69 ? 14.310 -0.890 8.777 1.00 79.56 69 LYS A CA 1
ATOM 550 C C . LYS A 1 69 ? 13.705 -0.581 10.145 1.00 79.56 69 LYS A C 1
ATOM 552 O O . LYS A 1 69 ? 14.092 -1.225 11.109 1.00 79.56 69 LYS A O 1
ATOM 557 N N . LYS A 1 70 ? 12.691 0.292 10.195 1.00 74.38 70 LYS A N 1
ATOM 558 C CA . LYS A 1 70 ? 11.960 0.644 11.429 1.00 74.38 70 LYS A CA 1
ATOM 559 C C . LYS A 1 70 ? 11.232 -0.531 12.084 1.00 74.38 70 LYS A C 1
ATOM 561 O O . LYS A 1 70 ? 10.877 -0.453 13.247 1.00 74.38 70 LYS A O 1
ATOM 566 N N . GLU A 1 71 ? 10.933 -1.587 11.331 1.00 66.94 71 GLU A N 1
ATOM 567 C CA . GLU A 1 71 ? 10.285 -2.787 11.868 1.00 66.94 71 GLU A CA 1
ATOM 568 C C . GLU A 1 71 ? 11.260 -3.715 12.610 1.00 66.94 71 GLU A C 1
ATOM 570 O O . GLU A 1 71 ? 10.824 -4.521 13.427 1.00 66.94 71 GLU A O 1
ATOM 575 N N . ASN A 1 72 ? 12.556 -3.632 12.294 1.00 64.75 72 ASN A N 1
ATOM 576 C CA . ASN A 1 72 ? 13.595 -4.494 12.864 1.00 64.75 72 ASN A CA 1
ATOM 577 C C . ASN A 1 72 ? 14.386 -3.821 14.002 1.00 64.75 72 ASN A C 1
ATOM 579 O O . ASN A 1 72 ? 15.303 -4.445 14.536 1.00 64.75 72 ASN A O 1
ATOM 583 N N . GLU A 1 73 ? 14.050 -2.574 14.340 1.00 57.50 73 GLU A N 1
ATOM 584 C CA . GLU A 1 73 ? 14.489 -1.858 15.548 1.00 57.50 73 GLU A CA 1
ATOM 585 C C . GLU A 1 73 ? 13.425 -1.973 16.646 1.00 57.50 73 GLU A C 1
ATOM 587 O O . GLU A 1 73 ? 13.823 -2.158 17.819 1.00 57.50 73 GLU A O 1
#

Foldseek 3Di:
DFDFKDFLVLQCVQVVHDSVVSLVVLVVLCVVCVVVVHHRDRRIDTLVSVCVVCVPTPSDSVSSVVVVVVVVD

Organism: Staphylococcus aureus (NCBI:txid1280)

Sequence (73 aa):
MIKNSLQAKELAVILSVSKSKAGQIIRELNKELEDEGYIAIRGRVPVQLARKKFPYHDLSDERIMEELKKENE

Mean predicted aligned error: 3.22 Å

Radius of gyration: 11.82 Å; Cα contacts (8 Å, |Δi|>4): 66; chains: 1; bounding box: 29×26×28 Å

Secondary structure (DSSP, 8-state):
----EEEHHHHHHHTT--HHHHHHHHHHHHHHHHHTTPPPPTTEEEHHHHHHH-TTS---HHHHHHHHHHH--

Nearest PDB structures (foldseek):
  3irq-assembly1_D  TM=7.950E-01  e=2.724E+00  Homo sapiens
  2z99-assembly1_A-2  TM=7.056E-01  e=4.634E+00  Mycobacterium tuberculosis
  6fec-assembly1_3  TM=5.110E-01  e=2.724E+00  Homo sapiens